Protein AF-A0A6N2DKI8-F1 (afdb_monomer_lite)

Structure (mmCIF, N/CA/C/O backbone):
data_AF-A0A6N2DKI8-F1
#
_entry.id   AF-A0A6N2DKI8-F1
#
loop_
_atom_site.group_PDB
_atom_site.id
_atom_site.type_symbol
_atom_site.label_atom_id
_atom_site.label_alt_id
_atom_site.label_comp_id
_atom_site.label_asym_id
_atom_site.label_entity_id
_atom_site.label_seq_id
_atom_site.pdbx_PDB_ins_code
_atom_site.Cartn_x
_atom_site.Cartn_y
_atom_site.Cartn_z
_atom_site.occupancy
_atom_site.B_iso_or_equiv
_atom_site.auth_seq_id
_atom_site.auth_comp_id
_atom_site.auth_asym_id
_atom_site.auth_atom_id
_atom_site.pdbx_PDB_model_num
ATOM 1 N N . MET A 1 1 ? -14.506 1.786 17.351 1.00 64.44 1 MET A N 1
ATOM 2 C CA . MET A 1 1 ? -13.113 1.598 16.886 1.00 64.44 1 MET A CA 1
ATOM 3 C C . MET A 1 1 ? -12.413 2.948 16.908 1.00 64.44 1 MET A C 1
ATOM 5 O O . MET A 1 1 ? -12.954 3.896 16.354 1.00 64.44 1 MET A O 1
ATOM 9 N N . THR A 1 2 ? -11.281 3.068 17.601 1.00 78.31 2 THR A N 1
ATOM 10 C CA . THR A 1 2 ? -10.582 4.350 17.785 1.00 78.31 2 THR A CA 1
ATOM 11 C C . THR A 1 2 ? -9.854 4.777 16.506 1.00 78.31 2 THR A C 1
ATOM 13 O O . THR A 1 2 ? -9.427 3.944 15.701 1.00 78.31 2 THR A O 1
ATOM 16 N N . ARG A 1 3 ? -9.706 6.094 16.307 1.00 84.69 3 ARG A N 1
ATOM 17 C CA . ARG A 1 3 ? -9.005 6.684 15.148 1.00 84.69 3 ARG A CA 1
ATOM 18 C C . ARG A 1 3 ? -7.571 6.144 15.017 1.00 84.69 3 ARG A C 1
ATOM 20 O O . ARG A 1 3 ? -7.099 5.935 13.904 1.00 84.69 3 ARG A O 1
ATOM 27 N N . THR A 1 4 ? -6.944 5.836 16.152 1.00 87.31 4 THR A N 1
ATOM 28 C CA . THR A 1 4 ? -5.608 5.242 16.286 1.00 87.31 4 THR A CA 1
ATOM 29 C C . THR A 1 4 ? -5.499 3.865 15.638 1.00 87.31 4 THR A C 1
ATOM 31 O O . THR A 1 4 ? -4.585 3.650 14.855 1.00 87.31 4 THR A O 1
ATOM 34 N N . VAL A 1 5 ? -6.449 2.953 15.880 1.00 87.69 5 VAL A N 1
ATOM 35 C CA . VAL A 1 5 ? -6.410 1.594 15.302 1.00 87.69 5 VAL A CA 1
ATOM 36 C C . VAL A 1 5 ? -6.612 1.634 13.791 1.00 87.69 5 VAL A C 1
ATOM 38 O O . VAL A 1 5 ? -5.954 0.906 13.053 1.00 87.69 5 VAL A O 1
ATOM 41 N N . ARG A 1 6 ? -7.500 2.514 13.311 1.00 90.88 6 ARG A N 1
ATOM 42 C CA . ARG A 1 6 ? -7.690 2.730 11.871 1.00 90.88 6 ARG A CA 1
ATOM 43 C C . ARG A 1 6 ? -6.396 3.205 11.215 1.00 90.88 6 ARG A C 1
ATOM 45 O O . ARG A 1 6 ? -5.987 2.637 10.209 1.00 90.88 6 ARG A O 1
ATOM 52 N N . LEU A 1 7 ? -5.772 4.239 11.780 1.00 93.31 7 LEU A N 1
ATOM 53 C CA . LEU A 1 7 ? -4.522 4.782 11.257 1.00 93.31 7 LEU A CA 1
ATOM 54 C C . LEU A 1 7 ? -3.392 3.749 11.337 1.00 93.31 7 LEU A C 1
ATOM 56 O O . LEU A 1 7 ? -2.670 3.573 10.365 1.00 93.31 7 LEU A O 1
ATOM 60 N N . GLY A 1 8 ? -3.298 3.019 12.450 1.00 93.00 8 GLY A N 1
ATOM 61 C CA . GLY A 1 8 ? -2.318 1.955 12.644 1.00 93.00 8 GLY A CA 1
ATOM 62 C C . GLY A 1 8 ? -2.437 0.852 11.596 1.00 93.00 8 GLY A C 1
ATOM 63 O O . GLY A 1 8 ? -1.440 0.488 10.985 1.00 93.00 8 GLY A O 1
ATOM 64 N N . GLY A 1 9 ? -3.660 0.391 11.308 1.00 93.75 9 GLY A N 1
ATOM 65 C CA . GLY A 1 9 ? -3.914 -0.583 10.246 1.00 93.75 9 GLY A CA 1
ATOM 66 C C . GLY A 1 9 ? -3.487 -0.074 8.868 1.00 93.75 9 GLY A C 1
ATOM 67 O O . GLY A 1 9 ? -2.775 -0.777 8.160 1.00 93.75 9 GLY A O 1
ATOM 68 N N . ILE A 1 10 ? -3.857 1.163 8.511 1.00 96.31 10 ILE A N 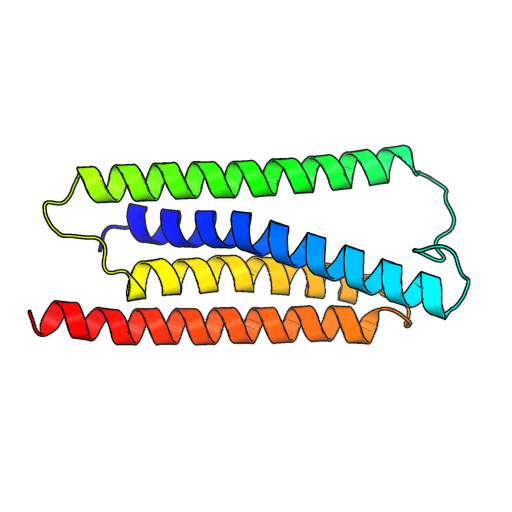1
ATOM 69 C CA . ILE A 1 10 ? -3.474 1.773 7.226 1.00 96.31 10 ILE A CA 1
ATOM 70 C C . ILE A 1 10 ? -1.950 1.886 7.102 1.00 96.31 10 ILE A C 1
ATOM 72 O O . ILE A 1 10 ? -1.401 1.464 6.091 1.00 96.31 10 ILE A O 1
ATOM 76 N N . LEU A 1 11 ? -1.262 2.430 8.110 1.00 96.69 11 LEU A N 1
ATOM 77 C CA . LEU A 1 11 ? 0.191 2.630 8.062 1.00 96.69 11 LEU A CA 1
ATOM 78 C C . LEU A 1 11 ? 0.952 1.303 8.047 1.00 96.69 11 LEU A C 1
ATOM 80 O O . LEU A 1 11 ? 1.889 1.144 7.268 1.00 96.69 11 LEU A O 1
ATOM 84 N N . PHE A 1 12 ? 0.500 0.327 8.838 1.00 96.31 12 PHE A N 1
ATOM 85 C CA . PHE A 1 12 ? 1.057 -1.021 8.828 1.00 96.31 12 PHE A CA 1
ATOM 86 C C . PHE A 1 12 ? 0.930 -1.666 7.445 1.00 96.31 12 PHE A C 1
ATOM 88 O O . PHE A 1 12 ? 1.913 -2.160 6.897 1.00 96.31 12 PHE A O 1
ATOM 95 N N . GLY A 1 13 ? -0.268 -1.613 6.857 1.00 96.50 13 GLY A N 1
ATOM 96 C CA . GLY A 1 13 ? -0.527 -2.148 5.525 1.00 96.50 13 GLY A CA 1
ATOM 97 C C . GLY A 1 13 ? 0.238 -1.426 4.420 1.00 96.50 13 GLY A C 1
ATOM 98 O O . GLY A 1 13 ? 0.773 -2.076 3.530 1.00 96.50 13 GLY A O 1
ATOM 99 N N . ALA A 1 14 ? 0.339 -0.099 4.493 1.00 96.75 14 ALA A N 1
ATOM 100 C CA . ALA A 1 14 ? 1.124 0.704 3.560 1.00 96.75 14 ALA A CA 1
ATOM 101 C C . ALA A 1 14 ? 2.615 0.339 3.613 1.00 96.75 14 ALA A C 1
ATOM 103 O O . ALA A 1 14 ? 3.243 0.177 2.570 1.00 96.75 14 ALA A O 1
ATOM 104 N N . GLY A 1 15 ? 3.164 0.149 4.815 1.00 95.62 15 GLY A N 1
ATOM 105 C CA . GLY A 1 15 ? 4.544 -0.284 5.001 1.00 95.62 15 GLY A CA 1
ATOM 106 C C . GLY A 1 15 ? 4.779 -1.717 4.513 1.00 95.62 15 GLY A C 1
ATOM 107 O O . GLY A 1 15 ? 5.479 -1.952 3.533 1.00 95.62 15 GLY A O 1
ATOM 108 N N . VAL A 1 16 ? 4.155 -2.708 5.148 1.00 96.25 16 VAL A N 1
ATOM 109 C CA . VAL A 1 16 ? 4.398 -4.120 4.798 1.00 96.25 16 VAL A CA 1
ATOM 110 C C . VAL A 1 16 ? 3.980 -4.421 3.356 1.00 96.25 16 VAL A C 1
ATOM 112 O O . VAL A 1 16 ? 4.723 -5.056 2.611 1.00 96.25 16 VAL A O 1
ATOM 115 N N . GLY A 1 17 ? 2.820 -3.926 2.932 1.00 94.75 17 GLY A N 1
ATOM 116 C CA . GLY A 1 17 ? 2.317 -4.114 1.575 1.00 94.75 17 GLY A CA 1
ATOM 117 C C . GLY A 1 17 ? 3.153 -3.400 0.514 1.00 94.75 17 GLY A C 1
ATOM 118 O O . GLY A 1 17 ? 3.408 -3.968 -0.549 1.00 94.75 17 GLY A O 1
ATOM 119 N N . GLY A 1 18 ? 3.637 -2.190 0.808 1.00 91.94 18 GLY A N 1
ATOM 120 C CA . GLY A 1 18 ? 4.568 -1.467 -0.059 1.00 91.94 18 GLY A CA 1
ATOM 121 C C . GLY A 1 18 ? 5.869 -2.240 -0.270 1.00 91.94 18 GLY A C 1
ATOM 122 O O . GLY A 1 18 ? 6.299 -2.408 -1.408 1.00 91.94 18 GLY A O 1
ATOM 123 N N . PHE A 1 19 ? 6.441 -2.797 0.803 1.00 93.88 19 PHE A N 1
ATOM 124 C CA . PHE A 1 19 ? 7.635 -3.642 0.728 1.00 93.88 19 PHE A CA 1
ATOM 125 C C . PHE A 1 19 ? 7.409 -4.897 -0.125 1.00 93.88 19 PHE A C 1
ATOM 127 O O . PHE A 1 19 ? 8.194 -5.176 -1.030 1.00 93.88 19 PHE A O 1
ATOM 134 N N . LEU A 1 20 ? 6.316 -5.629 0.117 1.00 95.00 20 LEU A N 1
ATOM 135 C CA . LEU A 1 20 ? 5.986 -6.834 -0.651 1.00 95.00 20 LEU A CA 1
ATOM 136 C C . LEU A 1 20 ? 5.758 -6.524 -2.134 1.00 95.00 20 LEU A C 1
ATOM 138 O O . LEU A 1 20 ? 6.218 -7.268 -2.997 1.00 95.00 20 LEU A O 1
ATOM 142 N N . THR A 1 21 ? 5.079 -5.413 -2.429 1.00 93.19 21 THR A N 1
ATOM 143 C CA . THR A 1 21 ? 4.843 -4.959 -3.806 1.00 93.19 21 THR A CA 1
ATOM 144 C C . THR A 1 21 ? 6.163 -4.635 -4.497 1.00 93.19 21 THR A C 1
ATOM 146 O O . THR A 1 21 ? 6.410 -5.137 -5.590 1.00 93.19 21 THR A O 1
ATOM 149 N N . ALA A 1 22 ? 7.028 -3.847 -3.852 1.00 89.69 22 ALA A N 1
ATOM 150 C CA . ALA A 1 22 ? 8.331 -3.485 -4.397 1.00 89.69 22 ALA A CA 1
ATOM 151 C C . ALA A 1 22 ? 9.190 -4.729 -4.663 1.00 89.69 22 ALA A C 1
ATOM 153 O O . ALA A 1 22 ? 9.719 -4.890 -5.759 1.00 89.69 22 ALA A O 1
ATOM 154 N N . MET A 1 23 ? 9.248 -5.660 -3.704 1.00 92.00 23 MET A N 1
ATOM 155 C CA . MET A 1 23 ? 9.971 -6.921 -3.865 1.00 92.00 23 MET A CA 1
ATOM 156 C C . MET A 1 23 ? 9.432 -7.736 -5.045 1.00 92.00 23 MET A C 1
ATOM 158 O O . MET A 1 23 ? 10.219 -8.200 -5.869 1.00 92.00 23 MET A O 1
ATOM 162 N N . ALA A 1 24 ? 8.110 -7.894 -5.155 1.00 91.50 24 ALA A N 1
ATOM 163 C CA . ALA A 1 24 ? 7.488 -8.639 -6.246 1.00 91.50 24 ALA A CA 1
ATOM 164 C C . ALA A 1 24 ? 7.792 -8.012 -7.615 1.00 91.50 24 ALA A C 1
ATOM 166 O O . ALA A 1 24 ? 8.195 -8.721 -8.535 1.00 91.50 24 ALA A O 1
ATOM 167 N N . VAL A 1 25 ? 7.668 -6.687 -7.737 1.00 88.69 25 VAL A N 1
ATOM 168 C CA . VAL A 1 25 ? 7.982 -5.953 -8.972 1.00 88.69 25 VAL A CA 1
ATOM 169 C C . VAL A 1 25 ? 9.449 -6.132 -9.353 1.00 88.69 25 VAL A C 1
ATOM 171 O O . VAL A 1 25 ? 9.735 -6.498 -10.491 1.00 88.69 25 VAL A O 1
ATOM 174 N N . SER A 1 26 ? 10.378 -5.967 -8.406 1.00 88.00 26 SER A N 1
ATOM 175 C CA . SER A 1 26 ? 11.805 -6.184 -8.664 1.00 88.00 26 SER A CA 1
ATOM 176 C C . SER A 1 26 ? 12.103 -7.610 -9.132 1.00 88.00 26 SER A C 1
ATOM 178 O O . SER A 1 26 ? 12.927 -7.796 -10.023 1.00 88.00 26 SER A O 1
ATOM 180 N N . GLN A 1 27 ? 11.436 -8.624 -8.568 1.00 92.06 27 GLN A N 1
ATOM 181 C CA . GLN A 1 27 ? 11.614 -10.010 -9.016 1.00 92.06 27 GLN A CA 1
ATOM 182 C C . GLN A 1 27 ? 11.046 -10.248 -10.419 1.00 92.06 27 GLN A C 1
ATOM 184 O O . GLN A 1 27 ? 11.695 -10.898 -11.233 1.00 92.06 27 GLN A O 1
ATOM 189 N N . ILE A 1 28 ? 9.870 -9.699 -1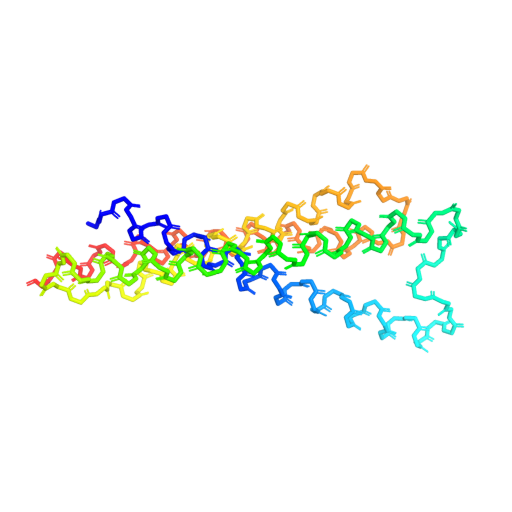0.730 1.00 87.19 28 ILE A N 1
ATOM 190 C CA . ILE A 1 28 ? 9.255 -9.835 -12.058 1.00 87.19 28 ILE A CA 1
ATOM 191 C C . ILE A 1 28 ? 10.139 -9.195 -13.132 1.00 87.19 28 ILE A C 1
ATOM 193 O O . ILE A 1 28 ? 10.364 -9.797 -14.182 1.00 87.19 28 ILE A O 1
ATOM 197 N N . LEU A 1 29 ? 10.663 -7.996 -12.866 1.00 84.25 29 LEU A N 1
ATOM 198 C CA . LEU A 1 29 ? 11.567 -7.309 -13.787 1.00 84.25 29 LEU A CA 1
ATOM 199 C C . LEU A 1 29 ? 12.846 -8.116 -14.005 1.00 84.25 29 LEU A C 1
ATOM 201 O O . LEU A 1 29 ? 13.226 -8.351 -15.148 1.00 84.25 29 LEU A O 1
ATOM 205 N N . ARG A 1 30 ? 13.433 -8.651 -12.930 1.00 87.06 30 ARG A N 1
ATOM 206 C CA . ARG A 1 30 ? 14.593 -9.541 -13.015 1.00 87.06 30 ARG A CA 1
ATOM 207 C C . ARG A 1 30 ? 14.340 -10.757 -13.896 1.00 87.06 30 ARG A C 1
ATOM 209 O O . ARG A 1 30 ? 15.162 -11.075 -14.750 1.00 87.06 30 ARG A O 1
ATOM 216 N N . TRP A 1 31 ? 13.212 -11.443 -13.714 1.00 87.88 31 TRP A N 1
ATOM 217 C CA . TRP A 1 31 ? 12.861 -12.607 -14.534 1.00 87.88 31 TRP A CA 1
ATOM 218 C C . TRP A 1 31 ? 12.679 -12.247 -16.003 1.00 87.88 31 TRP A C 1
ATOM 220 O O . TRP A 1 31 ? 13.152 -12.980 -16.869 1.00 87.88 31 TRP A O 1
ATOM 230 N N . ARG A 1 32 ? 12.045 -11.106 -16.285 1.00 83.62 32 ARG A N 1
ATOM 231 C CA . ARG A 1 32 ? 11.886 -10.611 -17.653 1.00 83.62 32 ARG A CA 1
ATOM 232 C C . ARG A 1 32 ? 13.238 -10.337 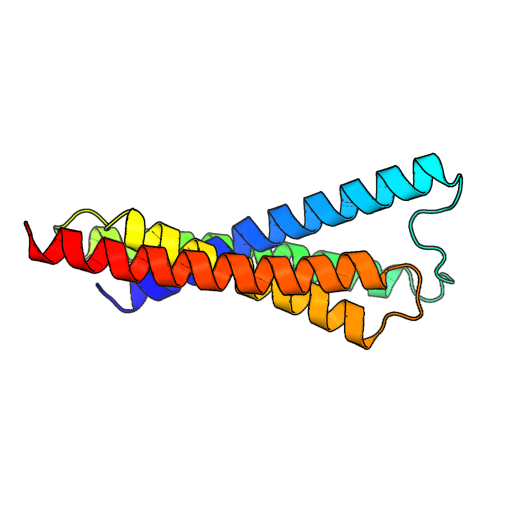-18.304 1.00 83.62 32 ARG A C 1
ATOM 234 O O . ARG A 1 32 ? 13.474 -10.765 -19.423 1.00 83.62 32 ARG A O 1
ATOM 241 N N . SER A 1 33 ? 14.153 -9.702 -17.586 1.00 80.38 33 SER A N 1
ATOM 242 C CA . SER A 1 33 ? 15.485 -9.384 -18.103 1.00 80.38 33 SER A CA 1
ATOM 243 C C . SER A 1 33 ? 16.372 -10.614 -18.287 1.00 80.38 33 SER A C 1
ATOM 245 O O . SER A 1 33 ? 17.140 -10.666 -19.244 1.00 80.38 33 SER A O 1
ATOM 247 N N . LEU A 1 34 ? 16.216 -11.640 -17.442 1.00 83.50 34 LEU A N 1
ATOM 248 C CA . LEU A 1 34 ? 16.832 -12.952 -17.662 1.00 83.50 34 LEU A CA 1
ATOM 249 C C . LEU A 1 34 ? 16.290 -13.643 -18.923 1.00 83.50 34 LEU A C 1
ATOM 251 O O . LEU A 1 34 ? 17.061 -14.285 -19.630 1.00 83.50 34 LEU A O 1
ATOM 255 N N . ALA A 1 35 ? 14.991 -13.513 -19.207 1.00 84.38 35 ALA A N 1
ATOM 256 C CA . ALA A 1 35 ? 14.366 -14.093 -20.396 1.00 84.38 35 ALA A CA 1
ATOM 257 C C . ALA A 1 35 ? 14.744 -13.347 -21.689 1.00 84.38 35 ALA A C 1
ATOM 259 O O . ALA A 1 35 ? 15.028 -13.986 -22.699 1.00 84.38 35 ALA A O 1
ATOM 260 N N . ASP A 1 36 ? 14.792 -12.013 -21.641 1.00 80.44 36 ASP A N 1
ATOM 261 C CA . ASP A 1 36 ? 15.081 -11.154 -22.796 1.00 80.44 36 ASP A CA 1
ATOM 262 C C . ASP A 1 36 ? 16.598 -11.002 -23.061 1.00 80.44 36 ASP A C 1
ATOM 264 O O . ASP A 1 36 ? 17.003 -10.474 -24.096 1.00 80.44 36 ASP A O 1
ATOM 268 N N . GLY A 1 37 ? 17.462 -11.455 -22.141 1.00 72.56 37 GLY A N 1
ATOM 269 C CA . GLY A 1 37 ? 18.923 -11.337 -22.253 1.00 72.56 37 GLY A CA 1
ATOM 270 C C . GLY A 1 37 ? 19.449 -9.896 -22.155 1.00 72.56 37 GLY A C 1
ATOM 271 O O . GLY A 1 37 ? 20.593 -9.622 -22.524 1.00 72.56 37 GLY A O 1
ATOM 272 N N . THR A 1 38 ? 18.628 -8.960 -21.675 1.00 66.81 38 THR A N 1
ATOM 273 C CA . THR A 1 38 ? 18.944 -7.529 -21.550 1.00 66.81 38 THR A CA 1
ATOM 274 C C . THR A 1 38 ? 19.250 -7.139 -20.099 1.00 66.81 38 THR A C 1
ATOM 276 O O . THR A 1 38 ? 18.902 -7.852 -19.162 1.00 66.81 38 THR A O 1
ATOM 279 N N . ARG A 1 39 ? 19.875 -5.972 -19.870 1.00 63.41 39 ARG A N 1
ATOM 280 C CA . ARG A 1 39 ? 19.971 -5.393 -18.510 1.00 63.41 39 ARG A CA 1
ATOM 281 C C . ARG A 1 39 ? 18.577 -5.057 -17.964 1.00 63.41 39 ARG A C 1
ATOM 283 O O . ARG A 1 39 ? 17.697 -4.724 -18.755 1.00 63.41 39 ARG A O 1
ATOM 290 N N . GLU A 1 40 ? 18.431 -5.104 -16.632 1.00 60.34 40 GLU A N 1
ATOM 291 C CA . GLU A 1 40 ? 17.154 -4.984 -15.894 1.00 60.34 40 GLU A CA 1
ATOM 292 C C . GLU A 1 40 ? 16.274 -3.788 -16.307 1.00 60.34 40 GLU A C 1
ATOM 294 O O . GLU A 1 40 ? 15.045 -3.865 -16.245 1.00 60.34 40 GLU A O 1
ATOM 299 N N . ASP A 1 41 ? 16.880 -2.714 -16.828 1.00 56.00 41 ASP A N 1
ATOM 300 C CA . ASP A 1 41 ? 16.176 -1.438 -16.927 1.00 56.00 41 ASP A CA 1
ATOM 301 C C . ASP A 1 41 ? 16.185 -0.751 -18.293 1.00 56.00 41 ASP A C 1
ATOM 303 O O . ASP A 1 41 ? 15.375 0.146 -18.489 1.00 56.00 41 ASP A O 1
ATOM 307 N N . GLY A 1 42 ? 17.049 -1.116 -19.249 1.00 51.25 42 GLY A N 1
ATOM 308 C CA . GLY A 1 42 ? 17.117 -0.432 -20.559 1.00 51.25 42 GLY A CA 1
ATOM 309 C C . GLY A 1 42 ? 17.324 1.099 -20.507 1.00 51.25 42 GLY A C 1
ATOM 310 O O . GLY A 1 42 ? 17.239 1.760 -21.539 1.00 51.25 42 GLY A O 1
ATOM 311 N N . LEU A 1 43 ? 17.589 1.671 -19.326 1.00 49.62 43 LEU A N 1
ATOM 312 C CA . LEU A 1 43 ? 17.684 3.107 -19.082 1.00 49.62 43 LEU A CA 1
ATOM 313 C C . LEU A 1 43 ? 19.144 3.583 -19.198 1.00 49.62 43 LEU A C 1
ATOM 315 O O . LEU A 1 43 ? 20.042 2.938 -18.647 1.00 49.62 43 LEU A O 1
ATOM 319 N N . PRO A 1 44 ? 19.407 4.714 -19.882 1.00 44.50 44 PRO A N 1
ATOM 320 C CA . PRO A 1 44 ? 20.723 5.333 -19.889 1.00 44.50 44 PRO A CA 1
ATOM 321 C C . PRO A 1 44 ? 21.103 5.787 -18.477 1.00 44.50 44 PRO A C 1
ATOM 323 O O . PRO A 1 44 ? 20.361 6.482 -17.787 1.00 44.50 44 PRO A O 1
ATOM 326 N N . VAL A 1 45 ? 22.287 5.360 -18.052 1.00 51.38 45 VAL A N 1
ATOM 327 C CA . VAL A 1 45 ? 22.783 5.490 -16.685 1.00 51.38 45 VAL A CA 1
ATOM 328 C C . VAL A 1 45 ? 23.436 6.865 -16.493 1.00 51.38 45 VAL A C 1
ATOM 330 O O . VAL A 1 45 ? 24.657 6.968 -16.478 1.00 51.38 45 VAL A O 1
ATOM 333 N N . THR A 1 46 ? 22.655 7.944 -16.408 1.00 54.53 46 THR A N 1
ATOM 334 C CA . THR A 1 46 ? 23.226 9.296 -16.216 1.00 54.53 46 THR A CA 1
ATOM 335 C C . THR A 1 46 ? 23.267 9.763 -14.758 1.00 54.53 46 THR A C 1
ATOM 337 O O . THR A 1 46 ? 24.015 10.687 -14.465 1.00 54.53 46 THR A O 1
ATOM 340 N N . ASP A 1 47 ? 22.559 9.108 -13.828 1.00 63.84 47 ASP A N 1
ATOM 341 C CA . ASP A 1 47 ? 22.671 9.387 -12.383 1.00 63.84 47 ASP A CA 1
ATOM 342 C C . ASP A 1 47 ? 22.312 8.163 -11.516 1.00 63.84 47 ASP A C 1
ATOM 344 O O . ASP A 1 47 ? 21.262 8.075 -10.876 1.00 63.84 47 ASP A O 1
ATOM 348 N N . VAL A 1 48 ? 23.197 7.165 -11.514 1.00 66.31 48 VAL A N 1
ATOM 349 C CA . VAL A 1 48 ? 23.039 5.949 -10.692 1.00 66.31 48 VAL A CA 1
ATOM 350 C C . VAL A 1 48 ? 23.025 6.253 -9.197 1.00 66.31 48 VAL A C 1
ATOM 352 O O . VAL A 1 48 ? 22.398 5.524 -8.431 1.00 66.31 48 VAL A O 1
ATOM 355 N N . HIS A 1 49 ? 23.723 7.308 -8.773 1.00 71.31 49 HIS A N 1
ATOM 356 C CA . HIS A 1 49 ? 23.855 7.635 -7.361 1.00 71.31 49 HIS A CA 1
ATOM 357 C C . HIS A 1 49 ? 22.572 8.273 -6.822 1.00 71.31 49 HIS A C 1
ATOM 359 O O . HIS A 1 49 ? 22.044 7.806 -5.812 1.00 71.31 49 HIS A O 1
ATOM 365 N N . GLY A 1 50 ? 22.017 9.263 -7.528 1.00 68.69 50 GLY A N 1
ATOM 366 C CA . GLY A 1 50 ? 20.742 9.882 -7.168 1.00 68.69 50 GLY A CA 1
ATOM 367 C C . GLY A 1 50 ? 19.592 8.875 -7.136 1.00 68.69 50 GLY A C 1
ATOM 368 O O . GLY A 1 50 ? 18.809 8.855 -6.182 1.00 68.69 50 GLY A O 1
ATOM 369 N N . LEU A 1 51 ? 19.537 7.966 -8.117 1.00 72.56 51 LEU A N 1
ATOM 370 C CA . LEU A 1 51 ? 18.500 6.933 -8.179 1.00 72.56 51 LEU A CA 1
ATOM 371 C C . LEU A 1 51 ? 18.609 5.923 -7.022 1.00 72.56 51 LEU A C 1
ATOM 373 O O . LEU A 1 51 ? 17.603 5.574 -6.402 1.00 72.56 51 LEU A O 1
ATOM 377 N N . ALA A 1 52 ? 19.829 5.483 -6.693 1.00 74.62 52 ALA A N 1
ATOM 378 C CA . ALA A 1 52 ? 20.071 4.552 -5.591 1.00 74.62 52 ALA A CA 1
ATOM 379 C C . ALA A 1 52 ? 19.725 5.168 -4.227 1.00 74.62 52 ALA A C 1
ATOM 381 O O . ALA A 1 52 ? 19.135 4.500 -3.370 1.00 74.62 52 ALA A O 1
ATOM 382 N N . VAL A 1 53 ? 20.043 6.451 -4.027 1.00 79.19 53 VAL A N 1
ATOM 383 C CA . VAL A 1 53 ? 19.669 7.187 -2.812 1.00 79.19 53 VAL A CA 1
ATOM 384 C C . VAL A 1 53 ? 18.150 7.308 -2.710 1.00 79.19 53 VAL A C 1
ATOM 386 O O . VAL A 1 53 ? 17.589 6.979 -1.665 1.00 79.19 53 VAL A O 1
ATOM 389 N N . ALA A 1 54 ? 17.466 7.695 -3.790 1.00 77.88 54 ALA A N 1
ATOM 390 C CA . ALA A 1 54 ? 16.008 7.802 -3.807 1.00 77.88 54 ALA A CA 1
ATOM 391 C C . ALA A 1 54 ? 15.328 6.458 -3.486 1.00 77.88 54 ALA A C 1
ATOM 393 O O . ALA A 1 54 ? 14.453 6.402 -2.620 1.00 77.88 54 ALA A O 1
ATOM 394 N N . ALA A 1 55 ? 15.782 5.361 -4.102 1.00 79.31 55 ALA A N 1
ATOM 395 C CA . ALA A 1 55 ? 15.274 4.018 -3.821 1.00 79.31 55 ALA A CA 1
ATOM 396 C C . ALA A 1 55 ? 15.488 3.610 -2.351 1.00 79.31 55 ALA A C 1
ATOM 398 O O . ALA A 1 55 ? 14.587 3.062 -1.711 1.00 79.31 55 ALA A O 1
ATOM 399 N N . SER A 1 56 ? 16.650 3.943 -1.782 1.00 83.50 56 SER A N 1
ATOM 400 C CA . SER A 1 56 ? 16.969 3.673 -0.375 1.00 83.50 56 SER A CA 1
ATOM 401 C C . SER A 1 56 ? 16.069 4.466 0.580 1.00 83.50 56 SER A C 1
ATOM 403 O O . SER A 1 56 ? 15.559 3.914 1.554 1.00 83.50 56 SER A O 1
ATOM 405 N N . VAL A 1 57 ? 15.812 5.744 0.286 1.00 87.06 57 VAL A N 1
ATOM 406 C CA . VAL A 1 57 ? 14.910 6.596 1.081 1.00 87.06 57 VAL A CA 1
ATOM 407 C C . VAL A 1 57 ? 13.484 6.054 1.060 1.00 87.06 57 VAL A C 1
ATOM 409 O O . VAL A 1 57 ? 12.839 5.992 2.110 1.00 87.06 57 VAL A O 1
ATOM 412 N N . VAL A 1 58 ? 12.995 5.615 -0.102 1.00 84.94 58 VAL A N 1
ATOM 413 C CA . VAL A 1 58 ? 11.672 4.986 -0.221 1.00 84.94 58 VAL A CA 1
ATOM 414 C C . VAL A 1 58 ? 11.618 3.711 0.621 1.00 84.94 58 VAL A C 1
ATOM 416 O O . VAL A 1 58 ? 10.695 3.540 1.417 1.00 84.94 58 VAL A O 1
ATOM 419 N N . GLN A 1 59 ? 12.639 2.856 0.528 1.00 89.44 59 GLN A N 1
ATOM 420 C CA . GLN A 1 59 ? 12.705 1.614 1.294 1.00 89.44 59 GLN A CA 1
ATOM 421 C C . GLN A 1 59 ? 12.687 1.854 2.810 1.00 89.44 59 GLN A C 1
ATOM 423 O O . GLN A 1 59 ? 11.949 1.176 3.530 1.00 89.44 59 GLN A O 1
ATOM 428 N N . VAL A 1 60 ? 13.465 2.820 3.305 1.00 93.19 60 VAL A N 1
ATOM 429 C CA . VAL A 1 60 ? 13.469 3.188 4.729 1.00 93.19 60 VAL A CA 1
ATOM 430 C C . VAL A 1 60 ? 12.119 3.771 5.143 1.00 93.19 60 VAL A C 1
ATOM 432 O O . VAL A 1 60 ? 11.581 3.400 6.185 1.00 93.19 60 VAL A O 1
ATOM 435 N N . SER A 1 61 ? 11.528 4.629 4.311 1.00 89.88 61 SER A N 1
ATOM 436 C CA . SER A 1 61 ? 10.231 5.255 4.590 1.00 89.88 61 SER A CA 1
ATOM 437 C C . SER A 1 61 ? 9.120 4.215 4.761 1.00 89.88 61 SER A C 1
ATOM 439 O O . SER A 1 61 ? 8.330 4.298 5.700 1.00 89.88 61 SER A O 1
ATOM 441 N N . ILE A 1 62 ? 9.099 3.186 3.911 1.00 92.50 62 ILE A N 1
ATOM 442 C CA . ILE A 1 62 ? 8.154 2.063 3.991 1.00 92.50 62 ILE A CA 1
ATOM 443 C C . ILE A 1 62 ? 8.294 1.308 5.328 1.00 92.50 62 ILE A C 1
ATOM 445 O O . ILE A 1 62 ? 7.287 0.991 5.969 1.00 92.50 62 ILE A O 1
ATOM 449 N N . TRP A 1 63 ? 9.523 1.075 5.801 1.00 94.00 63 TRP A N 1
ATOM 450 C CA . TRP A 1 63 ? 9.765 0.451 7.109 1.00 94.00 63 TRP A CA 1
ATOM 451 C C . TRP A 1 63 ? 9.342 1.338 8.281 1.00 94.00 63 TRP A C 1
ATOM 453 O O . TRP A 1 63 ? 8.743 0.839 9.234 1.00 94.00 63 TRP A O 1
ATOM 463 N N . ILE A 1 64 ? 9.585 2.649 8.202 1.00 95.44 64 ILE A N 1
ATOM 464 C CA . ILE A 1 64 ? 9.108 3.606 9.210 1.00 95.44 64 ILE A CA 1
ATOM 465 C C . ILE A 1 64 ? 7.579 3.553 9.302 1.00 95.44 64 ILE A C 1
ATOM 467 O O . ILE A 1 64 ? 7.040 3.438 10.402 1.00 95.44 64 ILE A O 1
ATOM 471 N N . LEU A 1 65 ? 6.874 3.564 8.165 1.00 93.88 65 LEU A N 1
ATOM 472 C CA . LEU A 1 65 ? 5.413 3.437 8.132 1.00 93.88 65 LEU A CA 1
ATOM 473 C C . LEU A 1 65 ? 4.938 2.139 8.798 1.00 93.88 65 LEU A C 1
ATOM 475 O O . LEU A 1 65 ? 4.009 2.177 9.608 1.00 93.88 65 LEU A O 1
ATOM 479 N N . ALA A 1 66 ? 5.595 1.011 8.508 1.00 95.12 66 ALA A N 1
ATOM 480 C CA . ALA A 1 66 ? 5.271 -0.271 9.128 1.00 95.12 66 ALA A CA 1
ATOM 481 C C . ALA A 1 66 ? 5.433 -0.220 10.657 1.00 95.12 66 ALA A C 1
ATOM 483 O O . ALA A 1 66 ? 4.511 -0.595 11.382 1.00 95.12 66 ALA A O 1
ATOM 484 N N . MET A 1 67 ? 6.566 0.292 11.151 1.00 96.19 67 MET A N 1
ATOM 485 C CA . MET A 1 67 ? 6.851 0.390 12.588 1.00 96.19 67 MET A CA 1
ATOM 486 C C . MET A 1 67 ? 5.883 1.330 13.312 1.00 96.19 67 MET A C 1
ATOM 488 O O . MET A 1 67 ? 5.353 0.978 14.367 1.00 96.19 67 MET A O 1
ATOM 492 N N . VAL A 1 68 ? 5.582 2.496 12.729 1.00 95.69 68 VAL A N 1
ATOM 493 C CA . VAL A 1 68 ? 4.578 3.426 13.274 1.00 95.69 68 VAL A CA 1
ATOM 494 C C . VAL A 1 68 ? 3.199 2.766 13.304 1.00 95.69 68 VAL A C 1
ATOM 496 O O . VAL A 1 68 ? 2.483 2.878 14.298 1.00 95.69 68 VAL A O 1
ATOM 499 N N . GLY A 1 69 ? 2.833 2.032 12.251 1.00 93.06 69 GLY A N 1
ATOM 500 C CA . GLY A 1 69 ? 1.592 1.264 12.196 1.00 93.06 69 GLY A CA 1
ATOM 501 C C . GLY A 1 69 ? 1.469 0.256 13.338 1.00 93.06 69 GLY A C 1
ATOM 502 O O . GLY A 1 69 ? 0.450 0.240 14.031 1.00 93.06 69 GLY A O 1
ATOM 503 N N . ILE A 1 70 ? 2.526 -0.525 13.585 1.00 93.19 70 ILE A N 1
ATOM 504 C CA . ILE A 1 70 ? 2.598 -1.480 14.702 1.00 93.19 70 ILE A CA 1
ATOM 505 C C . ILE A 1 70 ? 2.449 -0.756 16.041 1.00 93.19 70 ILE A C 1
ATOM 507 O O . ILE A 1 70 ? 1.615 -1.156 16.848 1.00 93.19 70 ILE A O 1
ATOM 511 N N . GLY A 1 71 ? 3.191 0.333 16.264 1.00 90.88 71 GLY A N 1
ATOM 512 C CA . GLY A 1 71 ? 3.115 1.101 17.510 1.00 90.88 71 GLY A CA 1
ATOM 513 C C . GLY A 1 71 ? 1.710 1.649 17.788 1.00 90.88 71 GLY A C 1
ATOM 514 O O . GLY A 1 71 ? 1.218 1.577 18.913 1.00 90.88 71 GLY A O 1
ATOM 515 N N . LEU A 1 72 ? 1.013 2.133 16.756 1.00 90.56 72 LEU A N 1
ATOM 516 C CA . LEU A 1 72 ? -0.368 2.609 16.883 1.00 90.56 72 LEU A CA 1
ATOM 517 C C . LEU A 1 72 ? -1.368 1.477 17.144 1.00 90.56 72 LEU A C 1
ATOM 519 O O . LEU A 1 72 ? -2.324 1.674 17.897 1.00 90.56 72 LEU A O 1
ATOM 523 N N . LEU A 1 73 ? -1.173 0.308 16.529 1.00 89.50 73 LEU A N 1
ATOM 524 C CA . LEU A 1 73 ? -1.999 -0.873 16.788 1.00 89.50 73 LEU A CA 1
ATOM 525 C C . LEU A 1 73 ? -1.788 -1.391 18.213 1.00 89.50 73 LEU A C 1
ATOM 527 O O . LEU A 1 73 ? -2.771 -1.670 18.897 1.00 89.50 73 LEU A O 1
ATOM 531 N N . TRP A 1 74 ? -0.536 -1.436 18.675 1.00 88.19 74 TRP A N 1
ATOM 532 C CA . TRP A 1 74 ? -0.172 -1.816 20.039 1.00 88.19 74 TRP A CA 1
ATOM 533 C C . TRP A 1 74 ? -0.827 -0.887 21.063 1.00 88.19 74 TRP A C 1
ATOM 535 O O . TRP A 1 74 ? -1.564 -1.332 21.937 1.00 88.19 74 TRP A O 1
ATOM 545 N N . HIS A 1 75 ? -0.665 0.425 20.887 1.00 84.69 75 HIS A N 1
ATOM 546 C CA . HIS A 1 75 ? -1.257 1.425 21.779 1.00 84.69 75 HIS A CA 1
ATOM 547 C C . HIS A 1 75 ? -2.788 1.443 21.744 1.00 84.69 75 HIS A C 1
ATOM 549 O O . HIS A 1 75 ? -3.460 1.760 22.724 1.00 84.69 75 HIS A O 1
ATOM 555 N N . GLY A 1 76 ? -3.361 1.130 20.582 1.00 79.56 76 GLY A N 1
ATOM 556 C CA . GLY A 1 76 ? -4.801 0.986 20.412 1.00 79.56 76 GLY A CA 1
ATOM 557 C C . GLY A 1 76 ? -5.368 -0.257 21.099 1.00 79.56 76 GLY A C 1
ATOM 558 O O . GLY A 1 76 ? -6.519 -0.211 21.525 1.00 79.56 76 GLY A O 1
ATOM 559 N N . SER A 1 77 ? -4.572 -1.326 21.212 1.00 77.31 77 SER A N 1
ATOM 560 C CA . SER A 1 77 ? -4.908 -2.541 21.962 1.00 77.31 77 SER A CA 1
ATOM 561 C C . SER A 1 77 ? -4.855 -2.307 23.467 1.00 77.31 77 SER A C 1
ATOM 563 O O . SER A 1 77 ? -5.743 -2.745 24.182 1.00 77.31 77 SER A O 1
ATOM 565 N N . ASP A 1 78 ? -3.831 -1.596 23.937 1.00 73.00 78 ASP A N 1
ATOM 566 C CA . ASP A 1 78 ? -3.567 -1.400 25.368 1.00 73.00 78 ASP A CA 1
ATOM 567 C C . ASP A 1 78 ? -4.586 -0.457 26.038 1.00 73.00 78 ASP A C 1
ATOM 569 O O . ASP A 1 78 ? -4.843 -0.513 27.235 1.00 73.00 78 ASP A O 1
ATOM 573 N N . ARG A 1 79 ? -5.227 0.413 25.245 1.00 65.50 79 ARG A N 1
ATOM 574 C CA . ARG A 1 79 ? -6.241 1.376 25.710 1.00 65.50 79 ARG A CA 1
ATOM 575 C C . ARG A 1 79 ? -7.681 0.863 25.679 1.00 65.50 79 ARG A C 1
ATOM 577 O O . ARG A 1 79 ? -8.591 1.636 25.979 1.00 65.50 79 ARG A O 1
ATOM 584 N N . GLY A 1 80 ? -7.925 -0.375 25.258 1.00 60.06 80 GLY A N 1
ATOM 585 C CA . GLY A 1 80 ? -9.277 -0.918 25.171 1.00 60.06 80 GLY A CA 1
ATOM 586 C C . GLY A 1 80 ? -9.344 -2.370 25.616 1.00 60.06 80 GLY A C 1
ATOM 587 O O . GLY A 1 80 ? -8.774 -3.228 24.959 1.00 60.06 80 GLY A O 1
ATOM 588 N N . ASP A 1 81 ? -10.160 -2.661 26.634 1.00 55.28 81 ASP A N 1
ATOM 589 C CA . ASP A 1 81 ? -10.455 -4.014 27.157 1.00 55.28 81 ASP A CA 1
ATOM 590 C C . ASP A 1 81 ? -11.124 -4.972 26.145 1.00 55.28 81 ASP A C 1
ATOM 592 O O . ASP A 1 81 ? -11.615 -6.043 26.500 1.00 55.28 81 ASP A O 1
ATOM 596 N N . ARG A 1 82 ? -11.205 -4.598 24.862 1.00 63.91 82 ARG A N 1
ATOM 597 C CA . ARG A 1 82 ? -11.811 -5.414 23.809 1.00 63.91 82 ARG A CA 1
ATOM 598 C C . ARG A 1 82 ? -10.761 -5.797 22.769 1.00 63.91 82 ARG A C 1
ATOM 600 O O . ARG A 1 82 ? -10.100 -4.905 22.234 1.00 63.91 82 ARG A O 1
ATOM 607 N N . PRO A 1 83 ? -10.666 -7.088 22.401 1.00 69.06 83 PRO A N 1
ATOM 608 C CA . PRO A 1 83 ? -9.749 -7.534 21.365 1.00 69.06 83 PRO A CA 1
ATOM 609 C C . PRO A 1 83 ? -10.007 -6.790 20.052 1.00 69.06 83 PRO A C 1
ATOM 611 O O . PRO A 1 83 ? -11.153 -6.553 19.653 1.00 69.06 83 PRO A O 1
ATOM 614 N N . LEU A 1 84 ? -8.917 -6.422 19.378 1.00 70.94 84 LEU A N 1
ATOM 615 C CA . LEU A 1 84 ? -8.946 -5.751 18.085 1.00 70.94 84 LEU A CA 1
ATOM 616 C C . LEU A 1 84 ? -9.791 -6.565 17.087 1.00 70.94 84 LEU A C 1
ATOM 618 O O . LEU A 1 84 ? -9.518 -7.750 16.882 1.00 70.94 84 LEU A O 1
ATOM 622 N N . PRO A 1 85 ? -10.794 -5.965 16.420 1.00 76.81 85 PRO A N 1
ATOM 623 C CA . PRO A 1 85 ? -11.578 -6.669 15.414 1.00 76.81 85 PRO A CA 1
ATOM 624 C C . PRO A 1 85 ? -10.684 -6.996 14.212 1.00 76.81 85 PRO A C 1
ATOM 626 O O . PRO A 1 85 ? -10.446 -6.142 13.355 1.00 76.81 85 PRO A O 1
ATOM 629 N N . GLY A 1 86 ? -10.186 -8.236 14.146 1.00 80.31 86 GLY A N 1
ATOM 630 C CA . GLY A 1 86 ? -9.194 -8.675 13.157 1.00 80.31 86 GLY A CA 1
ATOM 631 C C . GLY A 1 86 ? -9.607 -8.397 11.709 1.00 80.31 86 GLY A C 1
ATOM 632 O O . GLY A 1 86 ? -8.787 -7.958 10.908 1.00 80.31 86 GLY A O 1
ATOM 633 N N . ARG A 1 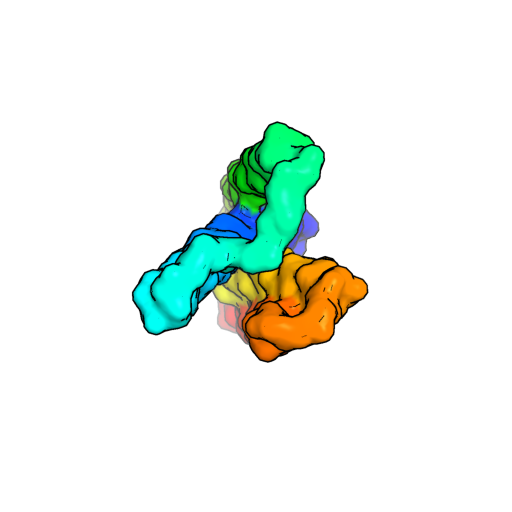87 ? -10.903 -8.526 11.389 1.00 85.50 87 ARG A N 1
ATOM 634 C CA . ARG A 1 87 ? -11.457 -8.162 10.071 1.00 85.50 87 ARG A CA 1
ATOM 635 C C . ARG A 1 87 ? -11.347 -6.670 9.765 1.00 85.50 87 ARG A C 1
ATOM 637 O O . ARG A 1 87 ? -11.030 -6.296 8.641 1.00 85.50 87 ARG A O 1
ATOM 644 N N . ALA A 1 88 ? -11.587 -5.806 10.749 1.00 85.75 88 ALA A N 1
ATOM 645 C CA . ALA A 1 88 ? -11.469 -4.368 10.544 1.00 85.75 88 ALA A CA 1
ATOM 646 C C . ALA A 1 88 ? -9.998 -3.945 10.434 1.00 85.75 88 ALA A C 1
ATOM 648 O O . ALA A 1 88 ? -9.668 -3.169 9.544 1.00 85.75 88 ALA A O 1
ATOM 649 N N . VAL A 1 89 ? -9.111 -4.480 11.282 1.00 88.88 89 VAL A N 1
ATOM 650 C CA . VAL A 1 89 ? -7.663 -4.205 11.211 1.00 88.88 89 VAL A CA 1
ATOM 651 C C . VAL A 1 89 ? -7.084 -4.689 9.883 1.00 88.88 89 VAL A C 1
ATOM 653 O O . VAL A 1 89 ? -6.448 -3.906 9.181 1.00 88.88 89 VAL A O 1
ATOM 656 N N . GLY A 1 90 ? -7.377 -5.932 9.491 1.00 92.31 90 GLY A N 1
ATOM 657 C CA . GLY A 1 90 ? -6.968 -6.481 8.199 1.00 92.31 90 GLY A CA 1
ATOM 658 C C . GLY A 1 90 ? -7.546 -5.697 7.021 1.00 92.31 90 GLY A C 1
ATOM 659 O O . GLY A 1 90 ? -6.851 -5.447 6.043 1.00 92.31 90 GLY A O 1
ATOM 660 N N . GLY A 1 91 ? -8.788 -5.219 7.134 1.00 93.88 91 GLY A N 1
ATOM 661 C CA . GLY A 1 91 ? -9.410 -4.384 6.109 1.00 93.88 91 GLY A CA 1
ATOM 662 C C . GLY A 1 91 ? -8.695 -3.044 5.930 1.00 93.88 91 GLY A C 1
ATOM 663 O O . GLY A 1 91 ? -8.427 -2.638 4.803 1.00 93.88 91 GLY A O 1
ATOM 664 N N . TRP A 1 92 ? -8.314 -2.384 7.024 1.00 95.12 92 TRP A N 1
ATOM 665 C CA . TRP A 1 92 ? -7.517 -1.155 6.958 1.00 95.12 92 TRP A CA 1
ATOM 666 C C . TRP A 1 92 ? -6.087 -1.391 6.472 1.00 95.12 92 TRP A C 1
ATOM 668 O O . TRP A 1 92 ? -5.567 -0.551 5.740 1.00 95.12 92 TRP A O 1
ATOM 678 N N . ALA A 1 93 ? -5.483 -2.533 6.803 1.00 96.12 93 ALA A N 1
ATOM 679 C CA . ALA A 1 93 ? -4.194 -2.929 6.247 1.00 96.12 93 ALA A CA 1
ATOM 680 C C . ALA A 1 93 ? -4.265 -3.133 4.726 1.00 96.12 93 ALA A C 1
ATOM 682 O O . ALA A 1 93 ? -3.419 -2.614 4.001 1.00 96.12 93 ALA A O 1
ATOM 683 N N . LEU A 1 94 ? -5.314 -3.786 4.217 1.00 97.12 94 LEU A N 1
ATOM 684 C CA . LEU A 1 94 ? -5.540 -3.920 2.774 1.00 97.12 94 LEU A CA 1
ATOM 685 C C . LEU A 1 94 ? -5.737 -2.565 2.083 1.00 97.12 94 LEU A C 1
ATOM 687 O O . LEU A 1 94 ? -5.213 -2.359 0.993 1.00 97.12 94 LEU A O 1
ATOM 691 N N . VAL A 1 95 ? -6.440 -1.623 2.723 1.00 97.31 95 VAL A N 1
ATOM 692 C CA . VAL A 1 95 ? -6.572 -0.250 2.203 1.00 97.31 95 VAL A CA 1
ATOM 693 C C . VAL A 1 95 ? -5.208 0.437 2.115 1.00 97.31 95 VAL A C 1
ATOM 695 O O . VAL A 1 95 ? -4.902 1.050 1.094 1.00 97.31 95 VAL A O 1
ATOM 698 N N . GLY A 1 96 ? -4.382 0.327 3.159 1.00 96.50 96 GLY A N 1
ATOM 699 C CA . GLY A 1 96 ? -3.031 0.889 3.176 1.00 96.50 96 GLY A CA 1
ATOM 700 C C . GLY A 1 96 ? -2.133 0.304 2.089 1.00 96.50 96 GLY A C 1
ATOM 701 O O . GLY A 1 96 ? -1.544 1.056 1.314 1.00 96.50 96 GLY A O 1
ATOM 702 N N . TRP A 1 97 ? -2.096 -1.027 1.988 1.00 97.94 97 TRP A N 1
ATOM 703 C CA . TRP A 1 97 ? -1.357 -1.739 0.945 1.00 97.94 97 TRP A CA 1
ATOM 704 C C . TRP A 1 97 ? -1.828 -1.293 -0.442 1.00 97.94 97 TRP A C 1
ATOM 706 O O . TRP A 1 97 ? -1.036 -0.766 -1.220 1.00 97.94 97 TRP A O 1
ATOM 716 N N . GLY A 1 98 ? -3.125 -1.420 -0.728 1.00 96.75 98 GLY A N 1
ATOM 717 C CA . GLY A 1 98 ? -3.676 -1.092 -2.039 1.00 96.75 98 GLY A CA 1
ATOM 718 C C . GLY A 1 98 ? -3.428 0.354 -2.461 1.00 96.75 98 GLY A C 1
ATOM 719 O O . GLY A 1 98 ? -3.143 0.611 -3.628 1.00 96.75 98 GLY A O 1
ATOM 720 N N . THR A 1 99 ? -3.455 1.294 -1.512 1.00 96.62 99 THR A N 1
ATOM 721 C CA . THR A 1 99 ? -3.138 2.701 -1.791 1.00 96.62 99 THR A CA 1
ATOM 722 C C . THR A 1 99 ? -1.696 2.859 -2.274 1.00 96.62 99 THR A C 1
ATOM 724 O O . THR A 1 99 ? -1.476 3.487 -3.303 1.00 96.62 99 THR A O 1
ATOM 727 N N . VAL A 1 100 ? -0.717 2.262 -1.584 1.00 94.69 100 VAL A N 1
ATOM 728 C CA . VAL A 1 100 ? 0.699 2.353 -1.984 1.00 94.69 100 VAL A CA 1
ATOM 729 C C . VAL A 1 100 ? 0.943 1.660 -3.323 1.00 94.69 100 VAL A C 1
ATOM 731 O O . VAL A 1 100 ? 1.575 2.244 -4.197 1.00 94.69 100 VAL A O 1
ATOM 734 N N . THR A 1 101 ? 0.397 0.458 -3.520 1.00 95.19 101 THR A N 1
ATOM 735 C CA . THR A 1 101 ? 0.512 -0.277 -4.791 1.00 95.19 101 THR A CA 1
ATOM 736 C C . THR A 1 101 ? -0.062 0.525 -5.958 1.00 95.19 101 THR A C 1
ATOM 738 O O . THR A 1 101 ? 0.575 0.630 -7.003 1.00 95.19 101 THR A O 1
ATOM 741 N N . GLY A 1 102 ? -1.235 1.135 -5.769 1.00 94.75 102 GLY A N 1
ATOM 742 C CA . GLY A 1 102 ? -1.868 1.950 -6.800 1.00 94.75 102 GLY A CA 1
ATOM 743 C C . GLY A 1 102 ? -1.105 3.239 -7.099 1.00 94.75 102 GLY A C 1
ATOM 744 O O . GLY A 1 102 ? -0.959 3.595 -8.264 1.00 94.75 102 GLY A O 1
ATOM 745 N N . VAL A 1 103 ? -0.585 3.920 -6.070 1.00 93.12 103 VAL A N 1
ATOM 746 C CA . VAL A 1 103 ? 0.227 5.139 -6.235 1.00 93.12 103 VAL A CA 1
ATOM 747 C C . VAL A 1 103 ? 1.530 4.843 -6.971 1.00 93.12 103 VAL A C 1
ATOM 749 O O . VAL A 1 103 ? 1.886 5.612 -7.856 1.00 93.12 103 VAL A O 1
ATOM 752 N N . LEU A 1 104 ? 2.208 3.734 -6.655 1.00 88.69 104 LEU A N 1
ATOM 753 C CA . LEU A 1 104 ? 3.419 3.311 -7.368 1.00 88.69 104 LEU A CA 1
ATOM 754 C C . LEU A 1 104 ? 3.127 3.068 -8.852 1.00 88.69 104 LEU A C 1
ATOM 756 O O . LEU A 1 104 ? 3.756 3.685 -9.703 1.00 88.69 104 LEU A O 1
ATOM 760 N N . GLY A 1 105 ? 2.100 2.266 -9.155 1.00 89.44 105 GLY A N 1
ATOM 761 C CA . GLY A 1 105 ? 1.697 2.021 -10.541 1.00 89.44 105 GLY A CA 1
ATOM 762 C C . GLY A 1 105 ? 1.302 3.298 -11.286 1.00 89.44 105 GLY A C 1
ATOM 763 O O . GLY A 1 105 ? 1.633 3.462 -12.453 1.00 89.44 105 GLY A O 1
ATOM 764 N N . LEU A 1 106 ? 0.619 4.234 -10.620 1.00 91.25 106 LEU A N 1
ATOM 765 C CA . LEU A 1 106 ? 0.207 5.495 -11.239 1.00 91.25 106 LEU A CA 1
ATOM 766 C C . LEU A 1 106 ? 1.396 6.430 -11.486 1.00 91.25 106 LEU A C 1
ATOM 768 O O . LEU A 1 106 ? 1.454 7.061 -12.539 1.00 91.25 106 LEU A O 1
ATOM 772 N N . ALA A 1 107 ? 2.334 6.515 -10.540 1.00 87.12 107 ALA A N 1
ATOM 773 C CA . ALA A 1 107 ? 3.550 7.305 -10.691 1.00 87.12 107 ALA A CA 1
ATOM 774 C C . ALA A 1 107 ? 4.392 6.804 -11.873 1.00 87.12 107 ALA A C 1
ATOM 776 O O . ALA A 1 107 ? 4.804 7.613 -12.701 1.00 87.12 107 ALA A O 1
ATOM 777 N N . ASP A 1 108 ? 4.566 5.487 -11.999 1.00 83.38 108 ASP A N 1
ATOM 778 C CA . ASP A 1 108 ? 5.316 4.890 -13.106 1.00 83.38 108 ASP A CA 1
ATOM 779 C C . ASP A 1 108 ? 4.581 5.061 -14.446 1.00 83.38 108 ASP A C 1
ATOM 781 O O . ASP A 1 108 ? 5.191 5.447 -15.444 1.00 83.38 108 ASP A O 1
ATOM 785 N N . LEU A 1 109 ? 3.250 4.901 -14.468 1.00 86.06 109 LEU A N 1
ATOM 786 C CA . LEU A 1 109 ? 2.441 5.072 -15.680 1.00 86.06 109 LEU A CA 1
ATOM 787 C C . LEU A 1 109 ? 2.520 6.494 -16.256 1.00 86.06 109 LEU A C 1
ATOM 789 O O . LEU A 1 109 ? 2.513 6.658 -17.477 1.00 86.06 109 LEU A O 1
ATOM 793 N N . LEU A 1 110 ? 2.602 7.515 -15.395 1.00 84.69 110 LEU A N 1
ATOM 794 C CA . LEU A 1 110 ? 2.752 8.916 -15.809 1.00 84.69 110 LEU A CA 1
ATOM 795 C C . LEU A 1 110 ? 4.088 9.187 -16.518 1.00 84.69 110 LEU A C 1
ATOM 797 O O . LEU A 1 110 ? 4.184 10.153 -17.274 1.00 84.69 110 LEU A O 1
ATOM 801 N N . VAL A 1 111 ? 5.102 8.349 -16.286 1.00 79.75 111 VAL A N 1
ATOM 802 C CA . VAL A 1 111 ? 6.465 8.509 -16.819 1.00 79.75 111 VAL A CA 1
ATOM 803 C C . VAL A 1 111 ? 6.793 7.452 -17.895 1.00 79.75 111 VAL A C 1
ATOM 805 O O . VAL A 1 111 ? 7.771 7.593 -18.630 1.00 79.75 111 VAL A O 1
ATOM 808 N N . ALA A 1 112 ? 5.975 6.404 -18.047 1.00 75.88 112 ALA A N 1
ATOM 809 C CA . ALA A 1 112 ? 6.252 5.255 -18.912 1.00 75.88 112 ALA A CA 1
ATOM 810 C C . ALA A 1 112 ? 6.104 5.529 -20.425 1.00 75.88 112 ALA A C 1
ATOM 812 O O . ALA A 1 112 ? 5.069 6.012 -20.896 1.00 75.88 112 ALA A O 1
ATOM 813 N N . THR A 1 113 ? 7.107 5.098 -21.209 1.00 65.88 113 THR A N 1
ATOM 814 C CA . THR A 1 113 ? 7.160 5.275 -22.674 1.00 65.88 113 THR A CA 1
ATOM 815 C C . THR A 1 113 ? 6.641 4.101 -23.513 1.00 65.88 113 THR A C 1
ATOM 817 O O . THR A 1 113 ? 6.157 4.396 -24.591 1.00 65.88 113 THR A O 1
ATOM 820 N N . ASP A 1 114 ? 6.658 2.830 -23.059 1.00 68.06 114 ASP A N 1
ATOM 821 C CA . ASP A 1 114 ? 5.757 1.755 -23.570 1.00 68.06 114 ASP A CA 1
ATOM 822 C C . ASP A 1 114 ? 5.953 0.376 -22.896 1.00 68.06 114 ASP A C 1
ATOM 824 O O . ASP A 1 114 ? 4.983 -0.265 -22.495 1.00 68.06 114 ASP A O 1
ATOM 828 N N . ALA A 1 115 ? 7.191 -0.096 -22.694 1.00 66.12 115 ALA A N 1
ATOM 829 C CA . ALA A 1 115 ? 7.455 -1.497 -22.308 1.00 66.12 115 ALA A CA 1
ATOM 830 C C . ALA A 1 115 ? 7.003 -1.905 -20.885 1.00 66.12 115 ALA A C 1
ATOM 832 O O . ALA A 1 115 ? 6.857 -3.102 -20.600 1.00 66.12 115 ALA A O 1
ATOM 833 N N . ARG A 1 116 ? 6.789 -0.928 -19.993 1.00 76.94 116 ARG A N 1
ATOM 834 C CA . ARG A 1 116 ? 6.363 -1.127 -18.592 1.00 76.94 116 ARG A CA 1
ATOM 835 C C . ARG A 1 116 ? 4.874 -0.849 -18.346 1.00 76.94 116 ARG A C 1
ATOM 837 O O . ARG A 1 116 ? 4.339 -1.320 -17.347 1.00 76.94 116 ARG A O 1
ATOM 844 N N . ARG A 1 117 ? 4.160 -0.257 -19.315 1.00 83.56 117 ARG A N 1
ATOM 845 C CA . ARG A 1 117 ? 2.760 0.184 -19.150 1.00 83.56 117 ARG A CA 1
ATOM 846 C C . ARG A 1 117 ? 1.810 -0.901 -18.654 1.00 83.56 117 ARG A C 1
ATOM 848 O O . ARG A 1 117 ? 0.928 -0.616 -17.849 1.00 83.56 117 ARG A O 1
ATOM 855 N N . ALA A 1 118 ? 1.967 -2.137 -19.129 1.00 86.69 118 ALA A N 1
ATOM 856 C CA . ALA A 1 118 ? 1.117 -3.248 -18.704 1.00 86.69 118 ALA A CA 1
ATOM 857 C C . ALA A 1 118 ? 1.299 -3.580 -17.212 1.00 86.69 118 ALA A C 1
ATOM 859 O O . ALA A 1 118 ? 0.314 -3.825 -16.517 1.00 86.69 118 ALA A O 1
ATOM 860 N N . LEU A 1 119 ? 2.541 -3.546 -16.717 1.00 87.62 119 LEU A N 1
ATOM 861 C CA . LEU A 1 119 ? 2.855 -3.785 -15.309 1.00 87.62 119 LEU A CA 1
ATOM 862 C C . LEU A 1 119 ? 2.336 -2.636 -14.440 1.00 87.62 119 LEU A C 1
ATOM 864 O O . LEU A 1 119 ? 1.656 -2.882 -13.448 1.00 87.62 119 LEU A O 1
ATOM 868 N N . ASP A 1 120 ? 2.569 -1.397 -14.864 1.00 91.06 120 ASP A N 1
ATOM 869 C CA . ASP A 1 120 ? 2.138 -0.197 -14.139 1.00 91.06 120 ASP A CA 1
ATOM 870 C C . ASP A 1 120 ? 0.604 -0.140 -14.035 1.00 91.06 120 ASP A C 1
ATOM 872 O O . ASP A 1 120 ? 0.035 0.080 -12.964 1.00 91.06 120 ASP A O 1
ATOM 876 N N . THR A 1 121 ? -0.093 -0.468 -15.130 1.00 92.31 121 THR A N 1
ATOM 877 C CA . THR A 1 121 ? -1.560 -0.588 -15.153 1.00 92.31 121 THR A CA 1
ATOM 878 C C . THR A 1 121 ? -2.044 -1.703 -14.228 1.00 92.31 121 THR A C 1
ATOM 880 O O . THR A 1 121 ? -3.008 -1.515 -13.482 1.00 92.31 121 THR A O 1
ATOM 883 N N . ALA A 1 122 ? -1.375 -2.861 -14.234 1.00 92.75 122 ALA A N 1
ATOM 884 C CA . ALA A 1 122 ? -1.713 -3.964 -13.343 1.00 92.75 122 ALA A CA 1
ATOM 885 C C . ALA A 1 122 ? -1.553 -3.570 -11.866 1.00 92.75 122 ALA A C 1
ATOM 887 O O . ALA A 1 122 ? -2.402 -3.934 -11.054 1.00 92.75 122 ALA A O 1
ATOM 888 N N . LEU A 1 123 ? -0.531 -2.779 -11.521 1.00 93.69 123 LEU A N 1
ATOM 889 C CA . LEU A 1 123 ? -0.340 -2.241 -10.171 1.00 93.69 123 LEU A CA 1
ATOM 890 C C . LEU A 1 123 ? -1.466 -1.278 -9.774 1.00 93.69 123 LEU A C 1
ATOM 892 O O . LEU A 1 123 ? -2.013 -1.404 -8.678 1.00 93.69 123 LEU A O 1
ATOM 896 N N . VAL A 1 124 ? -1.889 -0.377 -10.667 1.00 95.81 124 VAL A N 1
ATOM 897 C CA . VAL A 1 124 ? -3.043 0.507 -10.413 1.00 95.81 124 VAL A CA 1
ATOM 898 C C . VAL A 1 124 ? -4.308 -0.307 -10.144 1.00 95.81 124 VAL A C 1
ATOM 900 O O . VAL A 1 124 ? -4.989 -0.093 -9.137 1.00 95.81 124 VAL A O 1
ATOM 903 N N . VAL A 1 125 ? -4.608 -1.278 -11.010 1.00 96.94 125 VAL A N 1
ATOM 904 C CA . VAL A 1 125 ? -5.790 -2.140 -10.871 1.00 96.94 125 VAL A CA 1
ATOM 905 C C . VAL A 1 125 ? -5.721 -2.958 -9.582 1.00 96.94 125 VAL A C 1
ATOM 907 O O . VAL A 1 125 ? -6.692 -2.985 -8.825 1.00 96.94 125 VAL A O 1
ATOM 910 N N . ALA A 1 126 ? -4.577 -3.577 -9.285 1.00 96.06 126 ALA A N 1
ATOM 911 C CA . ALA A 1 126 ? -4.370 -4.329 -8.052 1.00 96.06 126 ALA A CA 1
ATOM 912 C C . ALA A 1 126 ? -4.568 -3.443 -6.814 1.00 96.06 126 ALA A C 1
ATOM 914 O O . ALA A 1 126 ? -5.240 -3.851 -5.866 1.00 96.06 126 ALA A O 1
ATOM 915 N N . GLY A 1 127 ? -4.059 -2.208 -6.845 1.00 96.25 127 GLY A N 1
ATOM 916 C CA . GLY A 1 127 ? -4.253 -1.228 -5.783 1.00 96.25 127 GLY A CA 1
ATOM 917 C C . GLY A 1 127 ? -5.728 -0.917 -5.527 1.00 96.25 127 GLY A C 1
ATOM 918 O O . GLY A 1 127 ? -6.198 -1.006 -4.389 1.00 96.25 127 GLY A O 1
ATOM 919 N N . LEU A 1 128 ? -6.493 -0.641 -6.588 1.00 97.62 128 LEU A N 1
ATOM 920 C CA . LEU A 1 128 ? -7.938 -0.396 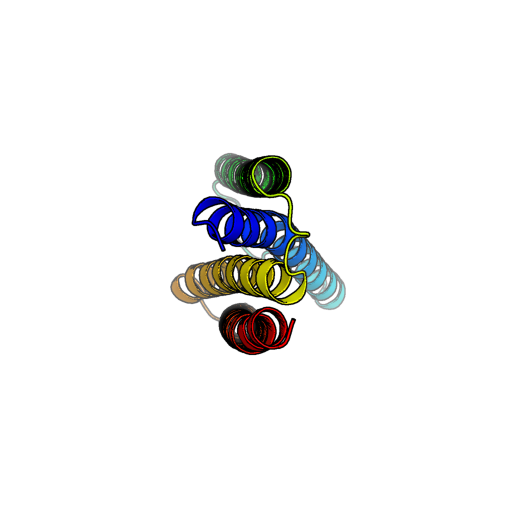-6.500 1.00 97.62 128 LEU A CA 1
ATOM 921 C C . LEU A 1 128 ? -8.703 -1.614 -5.966 1.00 97.62 128 LEU A C 1
ATOM 923 O O . LEU A 1 128 ? -9.594 -1.465 -5.124 1.00 97.62 128 LEU A O 1
ATOM 927 N N . VAL A 1 129 ? -8.337 -2.819 -6.409 1.00 97.88 129 VAL A N 1
ATOM 928 C CA . VAL A 1 129 ? -8.932 -4.075 -5.930 1.00 97.88 129 VAL A CA 1
ATOM 929 C C . VAL A 1 129 ? -8.659 -4.271 -4.439 1.00 97.88 129 VAL A C 1
ATOM 931 O O . VAL A 1 129 ? -9.594 -4.538 -3.683 1.00 97.88 129 VAL A O 1
ATOM 934 N N . LEU A 1 130 ? -7.416 -4.086 -3.989 1.00 97.44 130 LEU A N 1
ATOM 935 C CA . LEU A 1 130 ? -7.035 -4.203 -2.578 1.00 97.44 130 LEU A CA 1
ATOM 936 C C . LEU A 1 130 ? -7.778 -3.188 -1.700 1.00 97.44 130 LEU A C 1
ATOM 938 O O . LEU A 1 130 ? -8.309 -3.561 -0.651 1.00 97.44 130 LEU A O 1
ATOM 942 N N . VAL A 1 131 ? -7.902 -1.934 -2.149 1.00 97.50 131 VAL A N 1
ATOM 943 C CA . VAL A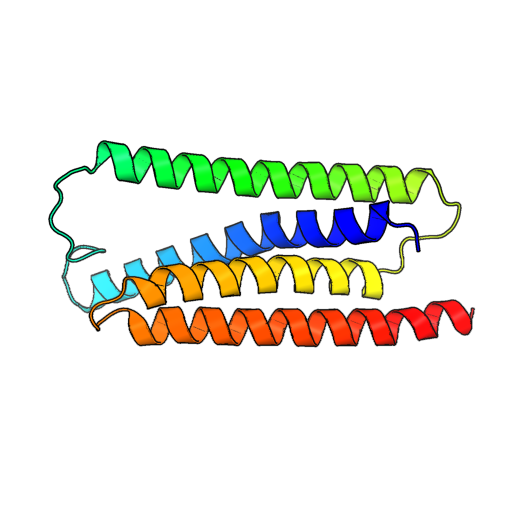 1 131 ? -8.698 -0.911 -1.451 1.00 97.50 131 VAL A CA 1
ATOM 944 C C . VAL A 1 131 ? -10.170 -1.322 -1.377 1.00 97.50 131 VAL A C 1
ATOM 946 O O . VAL A 1 131 ? -10.766 -1.279 -0.298 1.00 97.50 131 VAL A O 1
ATOM 949 N N . GLY A 1 132 ? -10.762 -1.771 -2.486 1.00 97.06 132 GLY A N 1
ATOM 950 C CA . GLY A 1 132 ? -12.155 -2.221 -2.530 1.00 97.06 132 GLY A CA 1
ATOM 951 C C . GLY A 1 132 ? -12.429 -3.408 -1.599 1.00 97.06 132 GLY A C 1
ATOM 952 O O . GLY A 1 132 ? -13.398 -3.390 -0.831 1.00 97.06 132 GLY A O 1
ATOM 953 N N . LEU A 1 133 ? -11.549 -4.413 -1.612 1.00 96.19 133 LEU A N 1
ATOM 954 C CA . LEU A 1 133 ? -11.608 -5.571 -0.717 1.00 96.19 133 LEU A CA 1
ATOM 955 C C . LEU A 1 133 ? -11.444 -5.160 0.748 1.00 96.19 133 LEU A C 1
ATOM 957 O O . LEU A 1 133 ? -12.221 -5.604 1.595 1.00 96.19 133 LEU A O 1
ATOM 961 N N . GLY A 1 134 ? -10.498 -4.268 1.044 1.00 95.12 134 GLY A N 1
ATOM 962 C CA . GLY A 1 134 ? -10.283 -3.738 2.385 1.00 95.12 134 GLY A CA 1
ATOM 963 C C . GLY A 1 134 ? -11.516 -3.015 2.928 1.00 95.12 134 GLY A C 1
ATOM 964 O O . GLY A 1 134 ? -11.986 -3.321 4.026 1.00 95.12 134 GLY A O 1
ATOM 965 N N . LEU A 1 135 ? -12.126 -2.133 2.129 1.00 94.25 135 LEU A N 1
ATOM 966 C CA . LEU A 1 135 ? -13.365 -1.438 2.494 1.00 94.25 135 LEU A CA 1
ATOM 967 C C . LEU A 1 135 ? -14.536 -2.408 2.703 1.00 94.25 135 LEU A C 1
ATOM 969 O O . LEU A 1 135 ? -15.324 -2.231 3.637 1.00 94.25 135 LEU A O 1
ATOM 973 N N . ARG A 1 136 ? -14.653 -3.454 1.874 1.00 93.62 136 ARG A N 1
ATOM 974 C CA . ARG A 1 136 ? -15.658 -4.511 2.062 1.00 93.62 136 ARG A CA 1
ATOM 975 C C . ARG A 1 136 ? -15.440 -5.251 3.382 1.00 93.62 136 ARG A C 1
ATOM 977 O O . ARG A 1 136 ? -16.406 -5.452 4.117 1.00 93.62 136 ARG A O 1
ATOM 984 N N . LEU A 1 137 ? -14.194 -5.594 3.706 1.00 92.31 137 LEU A N 1
ATOM 985 C CA . LEU A 1 137 ? -13.844 -6.326 4.922 1.00 92.31 137 LEU A CA 1
ATOM 986 C C . LEU A 1 137 ? -14.129 -5.504 6.190 1.00 92.31 137 LEU A C 1
ATOM 988 O O . LEU A 1 137 ? -14.710 -6.024 7.147 1.00 92.31 137 LEU A O 1
ATOM 992 N N . VAL A 1 138 ? -13.834 -4.197 6.161 1.00 90.12 138 VAL A N 1
ATOM 993 C CA . VAL A 1 138 ? -14.194 -3.253 7.235 1.00 90.12 138 VAL A CA 1
ATOM 994 C C . VAL A 1 138 ? -15.711 -3.217 7.448 1.00 90.12 138 VAL A C 1
ATOM 996 O O . VAL A 1 138 ? -16.175 -3.301 8.586 1.00 90.12 138 VAL A O 1
ATOM 999 N N . ARG A 1 139 ? -16.501 -3.146 6.366 1.00 87.12 139 ARG A N 1
ATOM 1000 C CA . ARG A 1 139 ? -17.974 -3.132 6.446 1.00 87.12 139 ARG A CA 1
ATOM 1001 C C . ARG A 1 139 ? -18.540 -4.429 7.024 1.00 87.12 139 ARG A C 1
ATOM 1003 O O . ARG A 1 139 ? -19.512 -4.386 7.773 1.00 87.12 139 ARG A O 1
ATOM 1010 N N . THR A 1 140 ? -17.946 -5.576 6.700 1.00 84.50 140 THR A N 1
ATOM 1011 C CA . THR A 1 140 ? -18.374 -6.867 7.260 1.00 84.50 140 THR A CA 1
ATOM 1012 C C . THR A 1 140 ? -17.952 -7.051 8.717 1.00 84.50 140 THR A C 1
ATOM 1014 O O . THR A 1 140 ? -18.721 -7.606 9.494 1.00 84.50 140 THR A O 1
ATOM 1017 N N . GLY A 1 141 ? -16.788 -6.530 9.121 1.00 70.75 141 GLY A N 1
ATOM 1018 C CA . GLY A 1 141 ? -16.318 -6.588 10.510 1.00 70.75 141 GLY A CA 1
ATOM 1019 C C . GLY A 1 141 ? -17.135 -5.717 11.472 1.00 70.75 141 GLY A C 1
ATOM 1020 O O . GLY A 1 141 ? -17.321 -6.086 12.626 1.00 70.75 141 GLY A O 1
ATOM 1021 N N . GLY A 1 142 ? -17.701 -4.601 10.996 1.00 63.56 142 GLY A N 1
ATOM 1022 C CA . GLY A 1 142 ? -18.605 -3.767 11.799 1.00 63.56 142 GLY A CA 1
ATOM 1023 C C . GLY A 1 142 ? -19.904 -4.473 12.212 1.00 63.56 142 GLY A C 1
ATOM 1024 O O . GLY A 1 142 ? -20.469 -4.144 13.250 1.00 63.56 142 GLY A O 1
ATOM 1025 N N . ARG A 1 143 ? -20.351 -5.475 11.440 1.00 58.12 143 ARG A N 1
ATOM 1026 C CA . ARG A 1 143 ? -21.544 -6.277 11.759 1.00 58.12 143 ARG A CA 1
ATOM 1027 C C . ARG A 1 143 ? -21.283 -7.318 12.851 1.00 58.12 143 ARG A C 1
ATOM 1029 O O . ARG A 1 143 ? -22.169 -7.575 13.653 1.00 58.12 143 ARG A O 1
ATOM 1036 N N . GLU A 1 144 ? -20.068 -7.862 12.932 1.00 56.69 144 GLU A N 1
ATOM 1037 C CA . GLU A 1 144 ? -19.676 -8.800 13.999 1.00 56.69 144 GLU A CA 1
ATOM 1038 C C . GLU A 1 144 ? -19.623 -8.139 15.379 1.00 56.69 144 GLU A C 1
ATOM 1040 O O . GLU A 1 144 ? -19.976 -8.771 16.368 1.00 56.69 144 GLU A O 1
ATOM 1045 N N . SER A 1 145 ? -19.214 -6.869 15.460 1.00 50.94 145 SER A N 1
ATOM 1046 C CA . SER A 1 145 ? -19.190 -6.124 16.728 1.00 50.94 145 SER A CA 1
ATOM 1047 C C . SER A 1 145 ? -20.563 -5.631 17.195 1.00 50.94 145 SER A C 1
ATOM 1049 O O . SER A 1 145 ? -20.660 -5.173 18.325 1.00 50.94 145 SER A O 1
ATOM 1051 N N . ALA A 1 146 ? -21.593 -5.680 16.343 1.00 50.47 146 ALA A N 1
ATOM 1052 C CA . ALA A 1 146 ? -22.970 -5.322 16.700 1.00 50.47 146 ALA A CA 1
ATOM 1053 C C . ALA A 1 146 ? -23.818 -6.541 17.113 1.00 50.47 146 ALA A C 1
ATOM 1055 O O . ALA A 1 146 ? -24.894 -6.371 17.674 1.00 50.47 146 ALA A O 1
ATOM 1056 N N . ALA A 1 147 ? -23.344 -7.756 16.814 1.00 48.56 147 ALA A N 1
ATOM 1057 C CA . ALA A 1 147 ? -24.007 -9.021 17.137 1.00 48.56 147 ALA A CA 1
ATOM 1058 C C . ALA A 1 147 ? -23.419 -9.730 18.379 1.00 48.56 147 ALA A C 1
ATOM 1060 O O . ALA A 1 147 ? -23.883 -10.813 18.727 1.00 48.56 147 ALA A O 1
ATOM 1061 N N . ARG A 1 148 ? -22.395 -9.147 19.018 1.00 48.50 148 ARG A N 1
ATOM 1062 C CA . ARG A 1 148 ? -21.807 -9.576 20.299 1.00 48.50 148 ARG A CA 1
ATOM 1063 C C . ARG A 1 148 ? -22.025 -8.495 21.344 1.00 48.50 148 ARG A C 1
ATOM 1065 O O . ARG A 1 148 ? -22.228 -8.868 22.515 1.00 48.50 148 ARG A O 1
#

pLDDT: mean 83.49, std 13.81, range [44.5, 97.94]

Sequence (148 aa):
MTRTVRLGGILFGAGVGGFLTAMAVSQILRWRSLADGTREDGLPVTDVHGLAVAASVVQVSIWILAMVGIGLLWHGSDRGDRPLPGRAVGGWALVGWGTVTGVLGLADLLVATDARRALDTALVVAGLVLVGLGLRLVRTGGRESAAR

Secondary structure (DSSP, 8-state):
--HHHHHHHHHHHHHHHHHHHHHHHHHHHHHHHHHHTS-SS----S-HHHHHHHHHHHHHHHHHHHHHHHHHHHHHHHT-SS---HHHHHHHHHHHHHHHHHHHHHHHHHH--STTHHHHHHHHHHHHHHHHHHHHHHHHHHHHTT--

Radius of gyration: 18.17 Å; chains: 1; bounding box: 48×24×51 Å

Foldseek 3Di:
DDPLLLLLLLLLLLLVLLVVLVVVVQVVLVVVCVVVVHPSPPDDPPDPPVVVVVVVVVNVSSVVSNVSSVVSNVVVCVPDPDPDLPLLSNLSSLLNSLQNLLVQLVVCCVVDPPPCNVVSVVSNVSSVVSNVSSVVSNVVSVVVVVVD